Protein AF-X1UPR2-F1 (afdb_monomer)

Nearest PDB structures (foldseek):
  4nkx-assembly3_C  TM=2.994E-01  e=9.085E+00  Homo sapiens

Solvent-accessible surface area (backbone atoms only — not comparable to full-atom values): 8623 Å² total; per-residue (Å²): 142,87,88,84,78,73,88,83,75,84,87,83,90,83,56,72,57,63,49,46,52,56,51,33,58,76,69,71,47,55,70,46,75,57,95,79,41,65,89,40,59,75,53,58,69,60,51,48,54,57,52,57,54,59,76,70,54,62,56,70,64,54,54,54,49,50,47,47,71,77,42,70,60,50,67,79,74,37,94,75,60,78,78,84,85,85,83,84,78,92,82,82,87,87,83,88,84,87,67,98,42,69,71,64,49,40,71,80,52,73,81,70,96,85,74,75,66,94,61,86,72,86,80,132

Radius of gyration: 20.34 Å; Cα contacts (8 Å, |Δi|>4): 51; chains: 1; bounding box: 49×30×60 Å

Mean predicted aligned error: 9.75 Å

pLDDT: mean 79.08, std 18.88, range [27.53, 98.19]

Organism: NCBI:txid412755

Sequence (124 aa):
RLQSWAPFNIFICLNGRHWLERSLQKHNISYLKDGNCFPWIEDVEVAQALMDKQLETNWSDMLNGLVRNICPGLN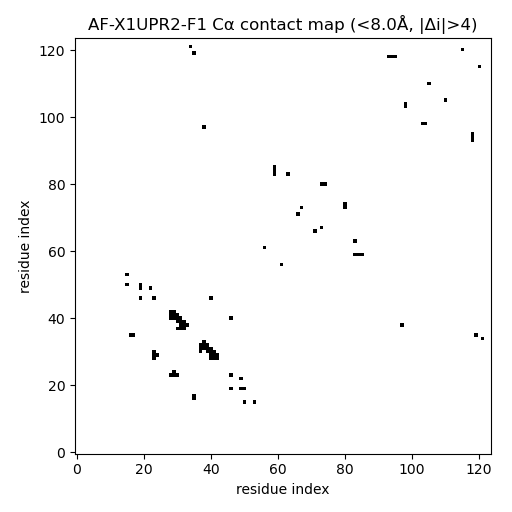SILPLRPDYYWSADETEWATDIMFNSSKELDKLYPSSPSHALEAVLYVW

Secondary structure (DSSP, 8-state):
-----SSSS------HHHHHHHHHHHHT--EEEETTEEEEES-HHHHHHHHHHHHT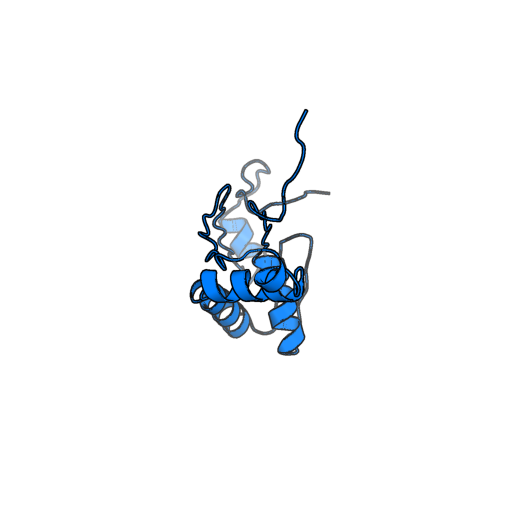--HHHHHHHHHHHH-TTHHHH-TT-PPPP----S---------SSHHHHHHHS-S-TT---SS-----

Foldseek 3Di:
DDDDDDPPDDDDDDDLLVVLVVVCVVVVWDFDDDDSDTLDTRDVPVSVVSSVVVVVDPVQVVVVVVCCVVCVCSCVVDVVPDRDDDDDDPDDDDDDDHDPDVVVVCVVPVDDPPDDDPPDDDDD

Structure (mmCIF, N/CA/C/O backbone):
da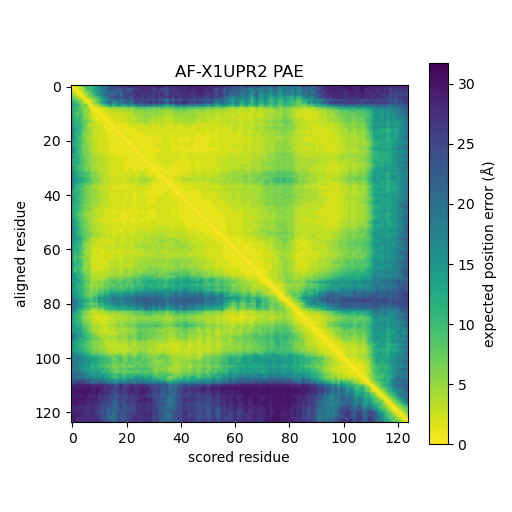ta_AF-X1UPR2-F1
#
_entry.id   AF-X1UPR2-F1
#
loop_
_atom_site.group_PDB
_atom_site.id
_atom_site.type_symbol
_atom_site.label_atom_id
_atom_site.label_alt_id
_atom_site.label_comp_id
_atom_site.label_asym_id
_atom_site.label_entity_id
_atom_site.label_seq_id
_atom_site.pdbx_PDB_ins_code
_atom_site.Cartn_x
_atom_site.Cartn_y
_atom_site.Cartn_z
_atom_site.occupancy
_atom_site.B_iso_or_equiv
_atom_site.auth_seq_id
_atom_site.auth_comp_id
_atom_site.auth_asym_id
_atom_site.auth_atom_id
_atom_site.pdbx_PDB_model_num
ATOM 1 N N . ARG A 1 1 ? 31.899 19.905 -18.877 1.00 44.66 1 ARG A N 1
ATOM 2 C CA . ARG A 1 1 ? 30.530 19.892 -18.305 1.00 44.66 1 ARG A CA 1
ATOM 3 C C . ARG A 1 1 ? 29.715 18.885 -19.101 1.00 44.66 1 ARG A C 1
ATOM 5 O O . ARG A 1 1 ? 29.607 19.076 -20.303 1.00 44.66 1 ARG A O 1
ATOM 12 N N . LEU A 1 2 ? 29.202 17.836 -18.455 1.00 30.83 2 LEU A N 1
ATOM 13 C CA . LEU A 1 2 ? 28.240 16.893 -19.028 1.00 30.83 2 LEU A CA 1
ATOM 14 C C . LEU A 1 2 ? 27.114 16.730 -17.998 1.00 30.83 2 LEU A C 1
ATOM 16 O O . LEU A 1 2 ? 27.368 16.320 -16.870 1.00 30.83 2 LEU A O 1
ATOM 20 N N . GLN A 1 3 ? 25.907 17.143 -18.366 1.00 46.25 3 GLN A N 1
ATOM 21 C CA . GLN A 1 3 ? 24.673 16.957 -17.607 1.00 46.25 3 GLN A CA 1
ATOM 22 C C . GLN A 1 3 ? 23.777 16.098 -18.495 1.00 46.25 3 GLN A C 1
ATOM 24 O O . GLN A 1 3 ? 23.414 16.540 -19.581 1.00 46.25 3 GLN A O 1
ATOM 29 N N . SER A 1 4 ? 23.434 14.888 -18.067 1.00 43.88 4 SER A N 1
ATOM 30 C CA . SER A 1 4 ? 22.370 14.113 -18.708 1.00 43.88 4 SER A CA 1
ATOM 31 C C . SER A 1 4 ? 21.940 12.994 -17.778 1.00 43.88 4 SER A C 1
ATOM 33 O O . SER A 1 4 ? 22.760 12.134 -17.476 1.00 43.88 4 SER A O 1
ATOM 35 N N . TRP A 1 5 ? 20.678 12.951 -17.366 1.00 57.03 5 TRP A N 1
ATOM 36 C CA . TRP A 1 5 ? 20.117 11.705 -16.860 1.00 57.03 5 TRP A CA 1
ATOM 37 C C . TRP A 1 5 ? 18.754 11.497 -17.537 1.00 57.03 5 TRP A C 1
ATOM 39 O O . TRP A 1 5 ? 17.770 12.144 -17.194 1.00 57.03 5 TRP A O 1
ATOM 49 N N . ALA A 1 6 ? 18.713 10.588 -18.525 1.00 59.69 6 ALA A N 1
ATOM 50 C CA . ALA A 1 6 ? 17.532 9.741 -18.755 1.00 59.69 6 ALA A CA 1
ATOM 51 C C . ALA A 1 6 ? 17.143 9.083 -17.405 1.00 59.69 6 ALA A C 1
ATOM 53 O O . ALA A 1 6 ? 17.965 9.131 -16.493 1.00 59.69 6 ALA A O 1
ATOM 54 N N . PRO A 1 7 ? 15.948 8.511 -17.179 1.00 60.12 7 PRO A N 1
ATOM 55 C CA . PRO A 1 7 ? 15.573 8.067 -15.835 1.00 60.12 7 PRO A CA 1
ATOM 56 C C . PRO A 1 7 ? 16.366 6.810 -15.446 1.00 60.12 7 PRO A C 1
ATOM 58 O O . PRO A 1 7 ? 15.872 5.696 -15.551 1.00 60.12 7 PRO A O 1
ATOM 61 N N . PHE A 1 8 ? 17.624 6.966 -15.041 1.00 70.44 8 PHE A N 1
ATOM 62 C CA . PHE A 1 8 ? 18.437 5.870 -14.535 1.00 70.44 8 PHE A CA 1
ATOM 63 C C . PHE A 1 8 ? 18.125 5.628 -13.049 1.00 70.44 8 PHE A C 1
ATOM 65 O O . PHE A 1 8 ? 18.187 4.488 -12.618 1.00 70.44 8 PHE A O 1
ATOM 72 N N . ASN A 1 9 ? 17.715 6.671 -12.306 1.00 77.25 9 ASN A N 1
ATOM 73 C CA . ASN A 1 9 ? 17.202 6.570 -10.935 1.00 77.25 9 ASN A CA 1
ATOM 74 C C . ASN A 1 9 ? 15.768 7.104 -10.864 1.00 77.25 9 ASN A C 1
ATOM 76 O O . ASN A 1 9 ? 15.493 8.210 -11.334 1.00 77.25 9 ASN A O 1
ATOM 80 N N . ILE A 1 10 ? 14.871 6.321 -10.266 1.00 81.19 10 ILE A N 1
ATOM 81 C CA . ILE A 1 10 ? 13.455 6.650 -10.087 1.00 81.19 10 ILE A CA 1
ATOM 82 C C . ILE A 1 10 ? 13.127 6.497 -8.606 1.00 81.19 10 ILE A C 1
ATOM 84 O O . ILE A 1 10 ? 13.371 5.444 -8.026 1.00 81.19 10 ILE A O 1
ATOM 88 N N . PHE A 1 11 ? 12.559 7.546 -8.016 1.00 85.50 11 PHE A N 1
ATOM 89 C CA . PHE A 1 11 ? 12.091 7.545 -6.633 1.00 85.50 11 PHE A CA 1
ATOM 90 C C . PHE A 1 11 ? 10.566 7.524 -6.619 1.00 85.50 11 PHE A C 1
ATOM 92 O O . PHE A 1 11 ? 9.926 8.306 -7.326 1.00 85.50 11 PHE A O 1
ATOM 99 N N . ILE A 1 12 ? 9.990 6.613 -5.836 1.00 84.69 12 ILE A N 1
ATOM 100 C CA . ILE A 1 12 ? 8.542 6.431 -5.719 1.00 84.69 12 ILE A CA 1
ATOM 101 C C . ILE A 1 12 ? 8.190 6.447 -4.236 1.00 84.69 12 ILE A C 1
ATOM 103 O O . ILE A 1 12 ? 8.703 5.643 -3.466 1.00 84.69 12 ILE A O 1
ATOM 107 N N . CYS A 1 13 ? 7.293 7.354 -3.853 1.00 87.88 13 CYS A N 1
ATOM 108 C CA . CYS A 1 13 ? 6.734 7.410 -2.508 1.00 87.88 13 CYS A CA 1
ATOM 109 C C . CYS A 1 13 ? 5.383 6.691 -2.492 1.00 87.88 13 CYS A C 1
ATOM 111 O O . CYS A 1 13 ? 4.518 6.964 -3.329 1.00 87.88 13 CYS A O 1
ATOM 113 N N . LEU A 1 14 ? 5.194 5.788 -1.532 1.00 86.19 14 LEU A N 1
ATOM 114 C CA . LEU A 1 14 ? 3.980 4.991 -1.383 1.00 86.19 14 LEU A CA 1
ATOM 115 C C . LEU A 1 14 ? 3.389 5.198 0.008 1.00 86.19 14 LEU A C 1
ATOM 117 O O . LEU A 1 14 ? 4.111 5.233 0.995 1.00 86.19 14 LEU A O 1
ATOM 121 N N . ASN A 1 15 ? 2.064 5.308 0.078 1.00 89.88 15 ASN A N 1
ATOM 122 C CA . ASN A 1 15 ? 1.327 5.375 1.335 1.00 89.88 15 ASN A CA 1
ATOM 123 C C . ASN A 1 15 ? 0.241 4.290 1.318 1.00 89.88 15 ASN A C 1
ATOM 125 O O . ASN A 1 15 ? -0.734 4.387 0.565 1.00 89.88 15 ASN A O 1
ATOM 129 N N . GLY A 1 16 ? 0.416 3.260 2.152 1.00 91.00 16 GLY A N 1
ATOM 130 C CA . GLY A 1 16 ? -0.502 2.119 2.233 1.00 91.00 16 GLY A CA 1
ATOM 131 C C . GLY A 1 16 ? -1.915 2.495 2.695 1.00 91.00 16 GLY A C 1
ATOM 132 O O . GLY A 1 16 ? -2.888 1.863 2.287 1.00 91.00 16 GLY A O 1
ATOM 133 N N . ARG A 1 17 ? -2.072 3.581 3.467 1.00 92.00 17 ARG A N 1
ATOM 134 C CA . ARG A 1 17 ? -3.384 4.085 3.917 1.00 92.00 17 ARG A CA 1
ATOM 135 C C . ARG A 1 17 ? -4.145 4.789 2.817 1.00 92.00 17 ARG A C 1
ATOM 137 O O . ARG A 1 17 ? -5.347 4.586 2.672 1.00 92.00 17 ARG A O 1
ATOM 144 N N . HIS A 1 18 ? -3.449 5.569 1.999 1.00 93.56 18 HIS A N 1
ATOM 145 C CA . HIS A 1 18 ? -4.053 6.123 0.796 1.00 93.56 18 HIS A CA 1
ATOM 146 C C . HIS A 1 18 ? -4.396 5.014 -0.210 1.00 93.56 18 HIS A C 1
ATOM 148 O O . HIS A 1 18 ? -5.437 5.085 -0.859 1.00 93.56 18 HIS A O 1
ATOM 154 N N . TRP A 1 19 ? -3.587 3.952 -0.306 1.00 93.88 19 TRP A N 1
ATOM 155 C CA . TRP A 1 19 ? -3.965 2.779 -1.099 1.00 93.88 19 TRP A CA 1
ATOM 156 C C . TRP A 1 19 ? -5.233 2.118 -0.541 1.00 93.88 19 TRP A C 1
ATOM 158 O O . TRP A 1 19 ? -6.191 1.929 -1.293 1.00 93.88 19 TRP A O 1
ATOM 168 N N . LEU A 1 20 ? -5.299 1.844 0.766 1.00 95.62 20 LEU A N 1
ATOM 169 C CA . LEU A 1 20 ? -6.496 1.286 1.402 1.00 95.62 20 LEU A CA 1
ATOM 170 C C . LEU A 1 20 ? -7.739 2.125 1.082 1.00 95.62 20 LEU A C 1
ATOM 172 O O . LEU A 1 20 ? -8.735 1.575 0.625 1.00 95.62 20 LEU A O 1
ATOM 176 N N . GLU A 1 21 ? -7.654 3.448 1.220 1.00 96.56 21 GLU A N 1
ATOM 177 C CA . GLU A 1 21 ? -8.746 4.367 0.892 1.00 96.56 21 GLU A CA 1
ATOM 178 C C . GLU A 1 21 ? -9.269 4.171 -0.541 1.00 96.56 21 GLU A C 1
ATOM 180 O O . GLU A 1 21 ? -10.472 4.015 -0.763 1.00 96.56 21 GLU A O 1
ATOM 185 N N . ARG A 1 22 ? -8.367 4.123 -1.530 1.00 96.69 22 ARG A N 1
ATOM 186 C CA . ARG A 1 22 ? -8.736 3.887 -2.936 1.00 96.69 22 ARG A CA 1
ATOM 187 C C . ARG A 1 22 ? -9.364 2.514 -3.143 1.00 96.69 22 ARG A C 1
ATOM 189 O O . ARG A 1 22 ? -10.283 2.373 -3.951 1.00 96.69 22 ARG A O 1
ATOM 196 N N . SER A 1 23 ? -8.884 1.507 -2.422 1.00 96.44 23 SER A N 1
ATOM 197 C CA . SER A 1 23 ? -9.450 0.162 -2.463 1.00 96.44 23 SER A CA 1
ATOM 198 C C . SER A 1 23 ? -10.859 0.123 -1.868 1.00 96.44 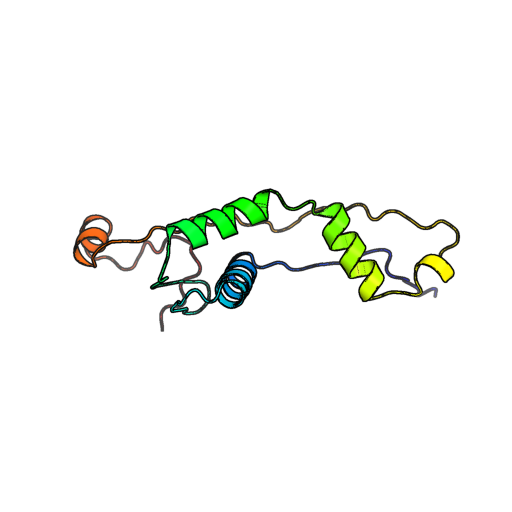23 SER A C 1
ATOM 200 O O . SER A 1 23 ? -11.737 -0.461 -2.499 1.00 96.44 23 SER A O 1
ATOM 202 N N . LEU A 1 24 ? -11.113 0.788 -0.736 1.00 97.69 24 LEU A N 1
ATOM 203 C CA . LEU A 1 24 ? -12.449 0.897 -0.132 1.00 97.69 24 LEU A CA 1
ATOM 204 C C . LEU A 1 24 ? -13.431 1.596 -1.082 1.00 97.69 24 LEU A C 1
ATOM 206 O O . LEU A 1 24 ? -14.505 1.062 -1.353 1.00 97.69 24 LEU A O 1
ATOM 210 N N . GLN A 1 25 ? -13.019 2.718 -1.690 1.00 97.75 25 GLN A N 1
ATOM 211 C CA . GLN A 1 25 ? -13.810 3.428 -2.707 1.00 97.75 25 GLN A CA 1
ATOM 212 C C . GLN A 1 25 ? -14.181 2.516 -3.883 1.00 97.75 25 GLN A C 1
ATOM 214 O O . GLN A 1 25 ? -15.328 2.495 -4.319 1.00 97.75 25 GLN A O 1
ATOM 219 N N . LYS A 1 26 ? -13.227 1.721 -4.384 1.00 97.62 26 LYS A N 1
ATOM 220 C CA . LYS A 1 26 ? -13.461 0.790 -5.497 1.00 97.62 26 LYS A CA 1
ATOM 221 C C . LYS A 1 26 ? -14.459 -0.323 -5.151 1.00 97.62 26 LYS A C 1
ATOM 223 O O . LYS A 1 26 ? -15.159 -0.795 -6.043 1.00 97.62 26 LYS A O 1
ATOM 228 N N . HIS A 1 27 ? -14.509 -0.743 -3.888 1.00 96.94 27 HIS A N 1
ATOM 229 C CA . HIS A 1 27 ? -15.439 -1.767 -3.403 1.00 96.94 27 HIS A CA 1
ATOM 230 C C . HIS A 1 27 ? -16.750 -1.173 -2.859 1.00 96.94 27 HIS A C 1
ATOM 232 O O . HIS A 1 27 ? -17.612 -1.932 -2.433 1.00 96.94 27 HIS A O 1
ATOM 238 N N . ASN A 1 28 ? -16.930 0.153 -2.933 1.00 97.62 28 ASN A N 1
ATOM 239 C CA . ASN A 1 28 ? -18.074 0.887 -2.380 1.00 97.62 28 ASN A CA 1
ATOM 240 C C . ASN A 1 28 ? -18.288 0.647 -0.876 1.00 97.62 28 ASN A C 1
ATOM 242 O O . ASN A 1 28 ? -19.425 0.565 -0.424 1.00 97.62 28 ASN A O 1
ATOM 246 N N . ILE A 1 29 ? -17.198 0.531 -0.116 1.00 98.00 29 ILE A N 1
ATOM 247 C CA . ILE A 1 29 ? -17.241 0.368 1.341 1.00 98.00 29 ILE A CA 1
ATOM 248 C C . ILE A 1 29 ? -17.173 1.751 1.972 1.00 98.00 29 ILE A C 1
ATOM 250 O O . ILE A 1 29 ? -16.260 2.528 1.675 1.00 98.00 29 ILE A O 1
ATOM 254 N N . SER A 1 30 ? -18.132 2.064 2.836 1.00 98.19 30 SER A N 1
ATOM 255 C CA . SER A 1 30 ? -18.201 3.357 3.511 1.00 98.19 30 SER A CA 1
ATOM 256 C C . SER A 1 30 ? -17.136 3.459 4.604 1.00 98.19 30 SER A C 1
ATOM 258 O O . SER A 1 30 ? -16.822 2.485 5.288 1.00 98.19 30 SER A O 1
ATOM 260 N N . TYR A 1 31 ? -16.570 4.650 4.791 1.00 97.12 31 TYR A N 1
ATOM 261 C CA . TYR A 1 31 ? -15.555 4.894 5.814 1.00 97.12 31 TYR A CA 1
ATOM 262 C C . TYR A 1 31 ? -15.540 6.362 6.254 1.00 97.12 31 TYR A C 1
ATOM 264 O O . TYR A 1 31 ? -15.995 7.252 5.534 1.00 97.12 31 TYR A O 1
ATOM 272 N N . LEU A 1 32 ? -14.975 6.607 7.436 1.00 94.50 32 LEU A N 1
ATOM 273 C CA . LEU A 1 32 ? -14.533 7.920 7.897 1.00 94.50 32 LEU A CA 1
ATOM 274 C C . LEU A 1 32 ? -13.010 7.926 7.968 1.00 94.50 32 LEU A C 1
ATOM 276 O O . LEU A 1 32 ? -12.391 6.925 8.328 1.00 94.50 32 LEU A O 1
ATOM 280 N N . LYS A 1 33 ? -12.408 9.065 7.635 1.00 92.31 33 LYS A N 1
ATOM 281 C CA . LYS A 1 33 ? -10.958 9.227 7.607 1.00 92.31 33 LYS A CA 1
ATOM 282 C C . LYS A 1 33 ? -10.569 10.592 8.152 1.00 92.31 33 LYS A C 1
ATOM 284 O O . LYS A 1 33 ? -11.191 11.591 7.799 1.00 92.31 33 LYS A O 1
ATOM 289 N N . ASP A 1 34 ? -9.518 10.608 8.961 1.00 90.38 34 ASP A N 1
ATOM 290 C CA . ASP A 1 34 ? -8.861 11.818 9.445 1.00 90.38 34 ASP A CA 1
ATOM 291 C C . ASP A 1 34 ? -7.339 11.636 9.357 1.00 90.38 34 ASP A C 1
ATOM 293 O O . ASP A 1 34 ? -6.768 10.738 9.977 1.00 90.38 34 ASP A O 1
ATOM 297 N N . GLY A 1 35 ? -6.671 12.426 8.515 1.00 89.94 35 GLY A N 1
ATOM 298 C CA . GLY A 1 35 ? -5.248 12.232 8.218 1.00 89.94 35 GLY A CA 1
ATOM 299 C C . GLY A 1 35 ? -4.945 10.821 7.688 1.00 89.94 35 GLY A C 1
ATOM 300 O O . GLY A 1 35 ? -5.446 10.439 6.635 1.00 89.94 35 GLY A O 1
ATOM 301 N N . ASN A 1 36 ? -4.115 10.048 8.397 1.00 86.88 36 ASN A N 1
ATOM 302 C CA . ASN A 1 36 ? -3.834 8.632 8.093 1.00 86.88 36 ASN A CA 1
ATOM 303 C C . ASN A 1 36 ? -4.710 7.649 8.897 1.00 86.88 36 ASN A C 1
ATOM 305 O O . ASN A 1 36 ? -4.606 6.439 8.696 1.00 86.88 36 ASN A O 1
ATOM 309 N N . CYS A 1 37 ? -5.556 8.150 9.797 1.00 88.56 37 CYS A N 1
ATOM 310 C CA . CYS A 1 37 ? -6.397 7.346 10.671 1.00 88.56 37 CYS A CA 1
ATOM 311 C C . CYS A 1 37 ? -7.755 7.060 10.018 1.00 88.56 37 CYS A C 1
ATOM 313 O O . CYS A 1 37 ? -8.339 7.924 9.357 1.00 88.56 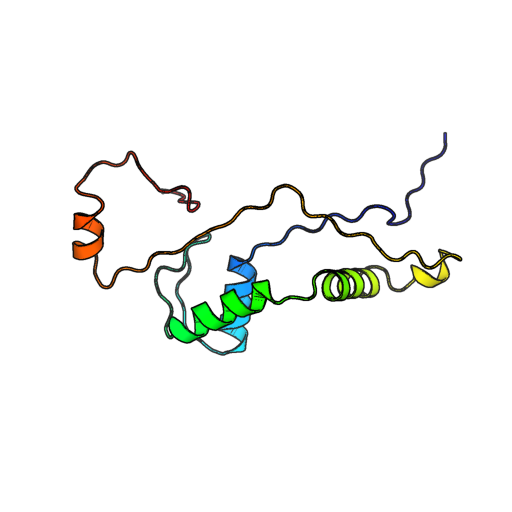37 CYS A O 1
ATOM 315 N N . PHE A 1 38 ? -8.279 5.856 10.252 1.00 91.94 38 PHE A N 1
ATOM 316 C CA . PHE A 1 38 ? -9.640 5.460 9.895 1.00 91.94 38 PHE A CA 1
ATOM 317 C C . PHE A 1 38 ? -10.447 5.223 11.176 1.00 91.94 38 PHE A C 1
ATOM 319 O O . PHE A 1 38 ? -10.464 4.102 11.686 1.00 91.94 38 PHE A O 1
ATOM 326 N N . PRO A 1 39 ? -11.122 6.254 11.721 1.00 90.94 39 PRO A N 1
ATOM 327 C CA . PRO A 1 39 ? -11.906 6.101 12.946 1.00 90.94 39 PRO A CA 1
ATOM 328 C C . PRO A 1 39 ? -13.083 5.132 12.796 1.00 90.94 39 PRO A C 1
ATOM 330 O O . PRO A 1 39 ? -13.566 4.590 13.787 1.00 90.94 39 PRO A O 1
ATOM 333 N N . TRP A 1 40 ? -13.571 4.938 11.568 1.00 93.19 40 TRP A N 1
ATOM 334 C CA . TRP A 1 40 ? -14.682 4.044 11.275 1.00 93.19 40 TRP A CA 1
ATOM 335 C C . TRP A 1 40 ? -14.594 3.507 9.846 1.00 93.19 40 TRP A C 1
ATOM 337 O O . TRP A 1 40 ? -14.339 4.266 8.909 1.00 93.19 40 TRP A O 1
ATOM 347 N N . ILE A 1 41 ? -14.843 2.210 9.683 1.00 95.44 41 ILE A N 1
ATOM 348 C CA . ILE A 1 41 ? -14.980 1.530 8.394 1.00 95.44 41 ILE A CA 1
ATOM 349 C C . ILE A 1 41 ? -16.201 0.613 8.499 1.00 95.44 41 ILE A C 1
ATOM 351 O O . ILE A 1 41 ? -16.395 -0.031 9.527 1.00 95.44 41 ILE A O 1
ATOM 355 N N . GLU A 1 42 ? -17.026 0.583 7.455 1.00 96.75 42 GLU A N 1
ATOM 356 C CA . GLU A 1 42 ? -18.268 -0.198 7.404 1.00 96.75 42 GLU A CA 1
ATOM 357 C C . GLU A 1 42 ? -18.034 -1.708 7.529 1.00 96.75 42 GLU A C 1
ATOM 359 O O . GLU A 1 42 ? -18.762 -2.379 8.256 1.00 96.75 42 GLU A O 1
ATOM 364 N N . ASP A 1 43 ? -17.009 -2.218 6.846 1.00 96.44 43 ASP A N 1
ATOM 365 C CA . ASP A 1 43 ? -16.619 -3.629 6.838 1.00 96.44 43 ASP A CA 1
ATOM 366 C C . ASP A 1 43 ? -15.110 -3.735 7.112 1.00 96.44 43 ASP A C 1
ATOM 368 O O . ASP A 1 43 ? -14.268 -3.457 6.247 1.00 96.44 43 ASP A O 1
ATOM 372 N N . VAL A 1 44 ? -14.769 -4.056 8.362 1.00 94.56 44 VAL A N 1
ATOM 373 C CA . VAL A 1 44 ? -13.381 -4.098 8.843 1.00 94.56 44 VAL A CA 1
ATOM 374 C C . VAL A 1 44 ? -12.672 -5.344 8.321 1.00 94.56 44 VAL A C 1
ATOM 376 O O . VAL A 1 44 ? -11.492 -5.282 7.978 1.00 94.56 44 VAL A O 1
ATOM 379 N N . GLU A 1 45 ? -13.381 -6.462 8.202 1.00 95.50 45 GLU A N 1
ATOM 380 C CA . GLU A 1 45 ? -12.859 -7.716 7.677 1.00 95.50 45 GLU A CA 1
ATOM 381 C C . GLU A 1 45 ? -12.415 -7.561 6.219 1.00 95.50 45 GLU A C 1
ATOM 383 O O . GLU A 1 45 ? -11.312 -7.978 5.851 1.00 95.50 45 GLU A O 1
ATOM 388 N N . VAL A 1 46 ? -13.226 -6.901 5.388 1.00 96.50 46 VAL A N 1
ATOM 389 C CA . VAL A 1 46 ? -12.844 -6.602 4.005 1.00 96.50 46 VAL A CA 1
ATOM 390 C C . VAL A 1 46 ? -11.711 -5.580 3.959 1.00 96.50 46 VAL A C 1
ATOM 392 O O . VAL A 1 46 ? -10.792 -5.737 3.154 1.00 96.50 46 VAL A O 1
ATOM 395 N N . ALA A 1 47 ? -11.710 -4.564 4.826 1.00 95.81 47 ALA A N 1
ATOM 396 C CA . ALA A 1 47 ? -10.602 -3.611 4.902 1.00 95.81 47 ALA A CA 1
ATOM 397 C C . ALA A 1 47 ? -9.266 -4.292 5.247 1.00 95.81 47 ALA A C 1
ATOM 399 O O . ALA A 1 47 ? -8.254 -4.008 4.599 1.00 95.81 47 ALA A O 1
ATOM 400 N N . GLN A 1 48 ? -9.270 -5.229 6.199 1.00 95.00 48 GLN A N 1
ATOM 401 C CA . GLN A 1 48 ? -8.099 -6.030 6.554 1.00 95.00 48 GLN A CA 1
ATOM 402 C C . GLN A 1 48 ? -7.637 -6.879 5.367 1.00 95.00 48 GLN A C 1
ATOM 404 O O . GLN A 1 48 ? -6.474 -6.801 4.980 1.00 95.00 48 GLN A O 1
ATOM 409 N N . ALA A 1 49 ? -8.553 -7.598 4.711 1.00 96.25 49 ALA A N 1
ATOM 410 C CA . ALA A 1 49 ? -8.221 -8.404 3.537 1.00 96.25 49 ALA A CA 1
ATOM 411 C C . ALA A 1 49 ? -7.627 -7.560 2.389 1.00 96.25 49 ALA A C 1
ATOM 413 O O . ALA A 1 49 ? -6.735 -8.008 1.665 1.00 96.25 49 ALA A O 1
ATOM 414 N N . LEU A 1 50 ? -8.096 -6.318 2.216 1.00 95.44 50 LEU A N 1
ATOM 415 C CA . LEU A 1 50 ? -7.536 -5.378 1.245 1.00 95.44 50 LEU A CA 1
ATOM 416 C C . LEU A 1 50 ? -6.122 -4.922 1.617 1.00 95.44 50 LEU A C 1
ATOM 418 O O . LEU A 1 50 ? -5.317 -4.727 0.707 1.00 95.44 50 LEU A O 1
ATOM 422 N N . MET A 1 51 ? -5.817 -4.740 2.904 1.00 93.12 51 MET A N 1
ATOM 423 C CA . MET A 1 51 ? -4.459 -4.432 3.367 1.00 93.12 51 MET A CA 1
ATOM 424 C C . MET A 1 51 ? -3.523 -5.627 3.209 1.00 93.12 51 MET A C 1
ATOM 426 O O . MET A 1 51 ? -2.434 -5.463 2.663 1.00 93.12 51 MET A O 1
ATOM 430 N N . ASP A 1 52 ? -3.962 -6.825 3.591 1.00 94.38 52 ASP A N 1
ATOM 431 C CA . ASP A 1 52 ? -3.167 -8.051 3.461 1.00 94.38 52 ASP A CA 1
ATOM 432 C C . ASP A 1 52 ? -2.767 -8.285 2.001 1.00 94.38 52 ASP A C 1
ATOM 434 O O . ASP A 1 52 ? -1.611 -8.566 1.686 1.00 94.38 52 ASP A O 1
ATOM 438 N N . LYS A 1 53 ? -3.696 -8.031 1.075 1.00 93.44 53 LYS A N 1
ATOM 439 C CA . LYS A 1 53 ? -3.432 -8.119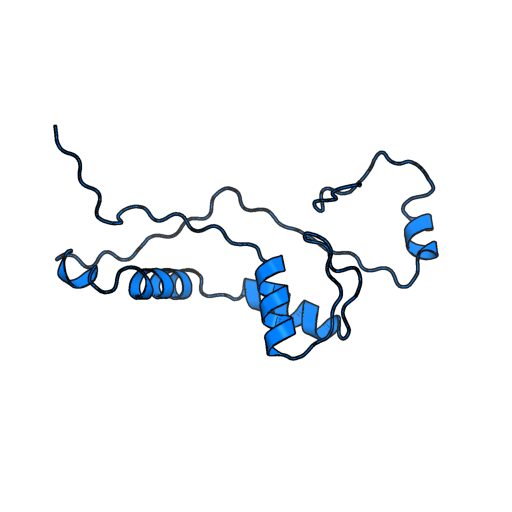 -0.362 1.00 93.44 53 LYS A CA 1
ATOM 440 C C . LYS A 1 53 ? -2.374 -7.127 -0.859 1.00 93.44 53 LYS A C 1
ATOM 442 O O . LYS A 1 53 ? -1.730 -7.400 -1.870 1.00 93.44 53 LYS A O 1
ATOM 447 N N . GLN A 1 54 ? -2.164 -5.987 -0.188 1.00 91.25 54 GLN A N 1
ATOM 448 C CA . GLN A 1 54 ? -1.076 -5.065 -0.554 1.00 91.25 54 GLN A CA 1
ATOM 449 C C . GLN A 1 54 ? 0.296 -5.716 -0.338 1.00 91.25 54 GLN A C 1
ATOM 451 O O . GLN A 1 54 ? 1.205 -5.476 -1.134 1.00 91.25 54 GLN A O 1
ATOM 456 N N . LEU A 1 55 ? 0.442 -6.574 0.678 1.00 90.38 55 LEU A N 1
ATOM 457 C CA . LEU A 1 55 ? 1.695 -7.276 0.984 1.00 90.38 55 LEU A CA 1
ATOM 458 C C . LEU A 1 55 ? 2.059 -8.321 -0.079 1.00 90.38 55 LEU A C 1
ATOM 460 O O . LEU A 1 55 ? 3.234 -8.613 -0.284 1.00 90.38 55 LEU A O 1
ATOM 464 N N . GLU A 1 56 ? 1.064 -8.837 -0.798 1.00 94.25 56 GLU A N 1
ATOM 465 C CA . GLU A 1 56 ? 1.232 -9.796 -1.895 1.00 94.25 56 GLU A CA 1
ATOM 466 C C . GLU A 1 56 ? 1.572 -9.125 -3.239 1.00 94.25 56 GLU A C 1
ATOM 468 O O . GLU A 1 56 ? 1.668 -9.790 -4.274 1.00 94.25 56 GLU A O 1
ATOM 473 N N . THR A 1 57 ? 1.739 -7.798 -3.258 1.00 92.75 57 THR A N 1
ATOM 474 C CA . THR A 1 57 ? 2.030 -7.055 -4.487 1.00 92.75 57 THR A CA 1
ATOM 475 C C . THR A 1 57 ? 3.353 -7.509 -5.095 1.00 92.75 57 THR A C 1
ATOM 477 O O . THR A 1 57 ? 4.410 -7.448 -4.468 1.00 92.75 57 THR A O 1
ATOM 480 N N . ASN A 1 58 ? 3.323 -7.872 -6.378 1.00 93.62 58 ASN A N 1
ATOM 481 C CA . ASN A 1 58 ? 4.540 -7.997 -7.170 1.00 93.62 58 ASN A CA 1
ATOM 482 C C . ASN A 1 58 ? 5.078 -6.592 -7.493 1.00 93.62 58 ASN A C 1
ATOM 484 O O . ASN A 1 58 ? 4.726 -5.974 -8.504 1.00 93.62 58 ASN A O 1
ATOM 488 N N . TRP A 1 59 ? 5.899 -6.074 -6.578 1.00 90.06 59 TRP A N 1
ATOM 489 C CA . TRP A 1 59 ? 6.422 -4.711 -6.613 1.00 90.06 59 TRP A CA 1
ATOM 490 C C . TRP A 1 59 ? 7.184 -4.409 -7.900 1.00 90.06 59 TRP A C 1
ATOM 492 O O . TRP A 1 59 ? 6.926 -3.387 -8.530 1.00 90.06 59 TRP A O 1
ATOM 502 N N . SER A 1 60 ? 8.067 -5.306 -8.340 1.00 90.06 60 SER A N 1
ATOM 503 C CA . SER A 1 60 ? 8.862 -5.092 -9.551 1.00 90.06 60 SER A CA 1
ATOM 504 C C . SER A 1 60 ? 7.977 -4.904 -10.783 1.00 90.06 60 SER A C 1
ATOM 506 O O . SER A 1 60 ? 8.169 -3.946 -11.530 1.00 90.06 60 SER A O 1
ATOM 508 N N . ASP A 1 61 ? 6.965 -5.753 -10.971 1.00 91.06 61 ASP A N 1
ATOM 509 C CA . ASP A 1 61 ? 6.063 -5.647 -12.121 1.00 91.06 61 ASP A CA 1
ATOM 510 C C . ASP A 1 61 ? 5.193 -4.391 -12.070 1.00 91.06 61 ASP A C 1
ATOM 512 O O . ASP A 1 61 ? 5.030 -3.710 -13.091 1.00 91.06 61 ASP A O 1
ATOM 516 N N . MET A 1 62 ? 4.668 -4.053 -10.888 1.00 91.31 62 MET A N 1
ATOM 517 C CA . MET A 1 62 ? 3.860 -2.851 -10.694 1.00 91.31 62 MET A CA 1
ATOM 518 C C . MET A 1 62 ? 4.669 -1.584 -11.000 1.00 91.31 62 MET A C 1
ATOM 520 O O . MET A 1 62 ? 4.227 -0.742 -11.786 1.00 91.31 62 MET A O 1
ATOM 524 N N . LEU A 1 63 ? 5.863 -1.455 -10.416 1.00 89.06 63 LEU A N 1
ATOM 525 C CA . LEU A 1 63 ? 6.716 -0.278 -10.580 1.00 89.06 63 LEU A CA 1
ATOM 526 C C . LEU A 1 63 ? 7.234 -0.183 -12.022 1.00 89.06 63 LEU A C 1
ATOM 528 O O . LEU A 1 63 ? 7.139 0.879 -12.631 1.00 89.06 63 LEU A O 1
ATOM 532 N N . ASN A 1 64 ? 7.640 -1.298 -12.640 1.00 87.69 64 ASN A N 1
ATOM 533 C CA . ASN A 1 64 ? 7.992 -1.330 -14.064 1.00 87.69 64 ASN A CA 1
ATOM 534 C C . ASN A 1 64 ? 6.814 -0.907 -14.961 1.00 87.69 64 ASN A C 1
ATOM 536 O O . ASN A 1 64 ? 7.006 -0.227 -15.972 1.00 87.69 64 ASN A O 1
ATOM 540 N N . GLY A 1 65 ? 5.584 -1.282 -14.596 1.00 87.94 65 GLY A N 1
ATOM 541 C CA . GLY A 1 65 ? 4.363 -0.812 -15.249 1.00 87.94 65 GLY A CA 1
ATOM 542 C C . GLY A 1 65 ? 4.194 0.705 -15.166 1.00 87.94 65 GLY A C 1
ATOM 543 O O . GLY A 1 65 ? 3.936 1.346 -16.186 1.00 87.94 65 GLY A O 1
ATOM 544 N N . LEU A 1 66 ? 4.405 1.289 -13.983 1.00 87.19 66 LEU A N 1
ATOM 545 C CA . LEU A 1 66 ? 4.370 2.741 -13.787 1.00 87.19 66 LEU A CA 1
ATOM 546 C C . LEU A 1 66 ? 5.420 3.456 -14.641 1.00 87.19 66 LEU A C 1
ATOM 548 O O . LEU A 1 66 ? 5.089 4.434 -15.311 1.00 87.19 66 LEU A O 1
ATOM 552 N N . VAL A 1 67 ? 6.652 2.942 -14.693 1.00 85.06 67 VAL A N 1
ATOM 553 C CA . VAL A 1 67 ? 7.711 3.536 -15.521 1.00 85.06 67 VA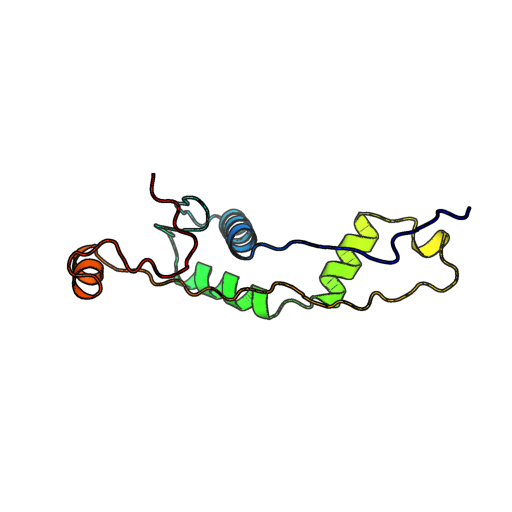L A CA 1
ATOM 554 C C . VAL A 1 67 ? 7.332 3.533 -16.999 1.00 85.06 67 VAL A C 1
ATOM 556 O O . VAL A 1 67 ? 7.500 4.549 -17.671 1.00 85.06 67 VAL A O 1
ATOM 559 N N . ARG A 1 68 ? 6.761 2.435 -17.512 1.00 84.12 68 ARG A N 1
ATOM 560 C CA . ARG A 1 68 ? 6.293 2.370 -18.908 1.00 84.12 68 ARG A CA 1
ATOM 561 C C . ARG A 1 68 ? 5.203 3.398 -19.209 1.00 84.12 68 ARG A C 1
ATOM 563 O O . ARG A 1 68 ? 5.199 3.960 -20.300 1.00 84.12 68 ARG A O 1
ATOM 570 N N . ASN A 1 69 ? 4.313 3.662 -18.254 1.00 84.19 69 ASN A N 1
ATOM 571 C CA . ASN A 1 69 ? 3.246 4.650 -18.421 1.00 84.19 69 ASN A CA 1
ATOM 572 C C . ASN A 1 69 ? 3.773 6.092 -18.389 1.00 84.19 69 ASN A C 1
ATOM 574 O O . ASN A 1 69 ? 3.322 6.925 -19.170 1.00 84.19 69 ASN A O 1
ATOM 578 N N . ILE A 1 70 ? 4.731 6.390 -17.506 1.00 83.38 70 ILE A N 1
ATOM 579 C CA . ILE A 1 70 ? 5.302 7.738 -17.347 1.00 83.38 70 ILE A CA 1
ATOM 580 C C . ILE A 1 70 ? 6.324 8.043 -18.454 1.00 83.38 70 ILE A C 1
ATOM 582 O O . ILE A 1 70 ? 6.426 9.174 -18.924 1.00 83.38 70 ILE A O 1
ATOM 586 N N . CYS A 1 71 ? 7.086 7.039 -18.891 1.00 80.62 71 CYS A N 1
ATOM 587 C CA . CYS A 1 71 ? 8.152 7.159 -19.884 1.00 80.62 71 CYS A CA 1
ATOM 588 C C . CYS A 1 71 ? 7.971 6.146 -21.033 1.00 80.62 71 CYS A C 1
ATOM 590 O O . CYS A 1 71 ? 8.810 5.261 -21.220 1.00 80.62 71 CYS A O 1
ATOM 592 N N . PRO A 1 72 ? 6.925 6.284 -21.869 1.00 78.94 72 PRO A N 1
ATOM 593 C CA . PRO A 1 72 ? 6.614 5.313 -22.923 1.00 78.94 72 PRO A CA 1
ATOM 594 C C . PRO A 1 72 ? 7.724 5.176 -23.980 1.00 78.94 72 PRO A C 1
ATOM 596 O O . PRO A 1 72 ? 7.902 4.112 -24.570 1.00 78.94 72 PRO A O 1
ATOM 599 N N . GLY A 1 73 ? 8.514 6.235 -24.197 1.00 78.12 73 GLY A N 1
ATOM 600 C CA . GLY A 1 73 ? 9.631 6.256 -25.147 1.00 78.12 73 GLY A CA 1
ATOM 601 C C . GLY A 1 73 ? 10.946 5.675 -24.617 1.00 78.12 73 GLY A C 1
ATOM 602 O O . GLY A 1 73 ? 11.905 5.568 -25.381 1.00 78.12 73 GLY A O 1
ATOM 603 N N . LEU A 1 74 ? 11.022 5.280 -23.341 1.00 77.50 74 LEU A N 1
ATOM 604 C CA . LEU A 1 74 ? 12.277 4.881 -22.693 1.00 77.50 74 LEU A CA 1
ATOM 605 C C . LEU A 1 74 ? 13.001 3.750 -23.443 1.00 77.50 74 LEU A C 1
ATOM 607 O O . LEU A 1 74 ? 14.201 3.833 -23.699 1.00 77.50 74 LEU A O 1
ATOM 611 N N . ASN A 1 75 ? 12.245 2.745 -23.891 1.00 73.25 75 ASN A N 1
ATOM 612 C CA . ASN A 1 75 ? 12.768 1.590 -24.628 1.00 73.25 75 ASN A CA 1
ATOM 613 C C . ASN A 1 75 ? 13.269 1.919 -26.040 1.00 73.25 75 ASN A C 1
ATOM 615 O O . ASN A 1 75 ? 13.988 1.118 -26.631 1.00 73.25 75 ASN A O 1
ATOM 619 N N . SER A 1 76 ? 12.863 3.061 -26.600 1.00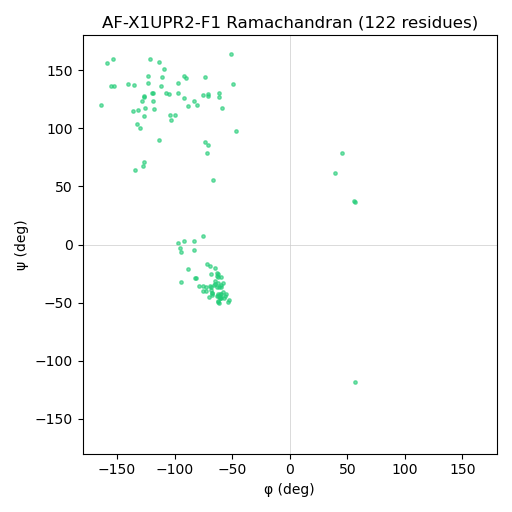 74.69 76 SER A N 1
ATOM 620 C CA . SER A 1 76 ? 13.336 3.531 -27.909 1.00 74.69 76 SER A CA 1
ATOM 621 C C . SER A 1 76 ? 14.613 4.368 -27.804 1.00 74.69 76 SER A C 1
ATOM 623 O O . SER A 1 76 ? 15.354 4.486 -28.775 1.00 74.69 76 SER A O 1
ATOM 625 N N . ILE A 1 77 ? 14.877 4.922 -26.615 1.00 72.69 77 ILE A N 1
ATOM 626 C CA . ILE A 1 77 ? 16.010 5.809 -26.335 1.00 72.69 77 ILE A CA 1
ATOM 627 C C . ILE A 1 77 ? 17.200 5.013 -25.775 1.00 72.69 77 ILE A C 1
ATOM 629 O O . ILE A 1 77 ? 18.349 5.358 -26.042 1.00 72.69 77 ILE A O 1
ATOM 633 N N . LEU A 1 78 ? 16.944 3.937 -25.020 1.00 70.44 78 LEU A N 1
ATOM 634 C CA . LEU A 1 78 ? 17.982 3.095 -24.424 1.00 70.44 78 LEU A CA 1
ATOM 635 C C . LEU A 1 78 ? 18.137 1.770 -25.194 1.00 70.44 78 LEU A C 1
ATOM 637 O O . LEU A 1 78 ? 17.261 0.908 -25.100 1.00 70.44 78 LEU A O 1
ATOM 641 N N . PRO A 1 79 ? 19.267 1.544 -25.894 1.00 61.28 79 PRO A N 1
ATOM 642 C CA . PRO A 1 79 ? 19.482 0.334 -26.694 1.00 61.28 79 PRO A CA 1
ATOM 643 C C . PRO A 1 79 ? 19.545 -0.954 -25.858 1.00 61.28 79 PRO A C 1
ATOM 645 O O . PRO A 1 79 ? 19.333 -2.038 -26.391 1.00 61.28 79 PRO A O 1
ATOM 648 N N . LEU A 1 80 ? 19.817 -0.839 -24.553 1.00 64.62 80 LEU A N 1
ATOM 649 C CA . LEU A 1 80 ? 20.015 -1.970 -23.644 1.00 64.62 80 LEU A CA 1
ATOM 650 C C . LEU A 1 80 ? 18.756 -2.400 -22.877 1.00 64.62 80 LEU A C 1
ATOM 652 O O . LEU A 1 80 ? 18.828 -3.413 -22.196 1.00 64.62 80 LEU A O 1
ATOM 656 N N . ARG A 1 81 ? 17.630 -1.667 -22.982 1.00 65.62 81 ARG A N 1
ATOM 657 C CA . ARG A 1 81 ? 16.369 -1.939 -22.248 1.00 65.62 81 ARG A CA 1
ATOM 658 C C . ARG A 1 81 ? 16.612 -2.395 -20.795 1.00 65.62 81 ARG A C 1
ATOM 660 O O . ARG A 1 81 ? 16.297 -3.534 -20.463 1.00 65.62 81 ARG A O 1
ATOM 667 N N . PRO A 1 82 ? 17.236 -1.553 -19.956 1.00 65.69 82 PRO A N 1
ATOM 668 C CA . PRO A 1 82 ? 17.613 -1.973 -18.616 1.00 65.69 82 PRO A CA 1
ATOM 669 C C . PRO A 1 82 ? 16.370 -2.351 -17.805 1.00 65.69 82 PRO A C 1
ATOM 671 O O . PRO A 1 82 ? 15.411 -1.578 -17.743 1.00 65.69 82 PRO A O 1
ATOM 674 N N . ASP A 1 83 ? 16.408 -3.521 -17.173 1.00 72.25 83 ASP A N 1
ATOM 675 C CA . ASP A 1 83 ? 15.464 -3.858 -16.115 1.00 72.25 83 ASP A CA 1
ATOM 676 C C . ASP A 1 83 ? 15.799 -3.011 -14.884 1.00 72.25 83 ASP A C 1
ATOM 678 O O . ASP A 1 83 ? 16.958 -2.932 -14.463 1.00 72.25 83 ASP A O 1
ATOM 682 N N . TYR A 1 84 ? 14.792 -2.349 -14.314 1.00 80.31 84 TYR A N 1
ATOM 683 C CA . TYR A 1 84 ? 14.987 -1.594 -13.083 1.00 80.31 84 TYR A CA 1
ATOM 684 C C . TYR A 1 84 ? 15.191 -2.552 -11.914 1.00 80.31 84 TYR A C 1
ATOM 686 O O . TYR A 1 84 ? 14.372 -3.436 -11.656 1.00 80.31 84 TYR A O 1
ATOM 694 N N . TYR A 1 85 ? 16.278 -2.329 -11.182 1.00 84.56 85 TYR A N 1
ATOM 695 C CA . TYR A 1 85 ? 16.451 -2.876 -9.849 1.00 84.56 85 TYR A CA 1
ATOM 696 C C . TYR A 1 85 ? 15.737 -1.961 -8.853 1.00 84.56 85 TYR A C 1
ATOM 698 O O . TYR A 1 85 ? 16.024 -0.765 -8.796 1.00 84.56 85 TYR A O 1
ATOM 706 N N . TRP A 1 86 ? 14.810 -2.522 -8.081 1.00 87.88 86 TRP A N 1
ATOM 707 C CA . TRP A 1 86 ? 14.034 -1.786 -7.089 1.00 87.88 86 TRP A CA 1
ATOM 708 C C . TRP A 1 86 ? 14.544 -2.104 -5.685 1.00 87.88 86 TRP A C 1
ATOM 710 O O . TRP A 1 86 ? 14.652 -3.270 -5.307 1.00 87.88 86 TRP A O 1
ATOM 720 N N . SER A 1 87 ? 14.818 -1.062 -4.908 1.00 89.56 87 SER A N 1
ATOM 721 C CA . SER A 1 87 ? 15.038 -1.124 -3.464 1.00 89.56 87 SER A CA 1
ATOM 722 C C . SER A 1 87 ? 14.027 -0.223 -2.761 1.00 89.56 87 SER A C 1
ATOM 724 O O . SER A 1 87 ? 13.444 0.668 -3.380 1.00 89.56 87 SER A O 1
ATOM 726 N N . ALA A 1 88 ? 13.808 -0.472 -1.474 1.00 87.75 88 ALA A N 1
ATOM 727 C CA . ALA A 1 88 ? 12.973 0.365 -0.630 1.00 87.75 88 ALA A CA 1
ATOM 728 C C . ALA A 1 88 ? 13.835 0.925 0.501 1.00 87.75 88 ALA A C 1
ATOM 730 O O . ALA A 1 88 ? 14.447 0.161 1.244 1.00 87.75 88 ALA A O 1
ATOM 731 N N . ASP A 1 89 ? 13.863 2.248 0.601 1.00 85.19 89 ASP A N 1
ATOM 732 C CA . ASP A 1 89 ? 14.483 2.989 1.694 1.00 85.19 89 ASP A CA 1
ATOM 733 C C . ASP A 1 89 ? 13.371 3.707 2.476 1.00 85.19 89 ASP A C 1
ATOM 735 O O . ASP A 1 89 ? 12.287 3.933 1.938 1.00 85.19 89 ASP A O 1
ATOM 739 N N . GLU A 1 90 ? 13.623 4.037 3.746 1.00 87.19 90 GLU A N 1
ATOM 740 C CA . GLU A 1 90 ? 12.660 4.737 4.623 1.00 87.19 90 GLU A CA 1
ATOM 741 C C . GLU A 1 90 ? 11.307 4.011 4.780 1.00 87.19 90 GLU A C 1
AT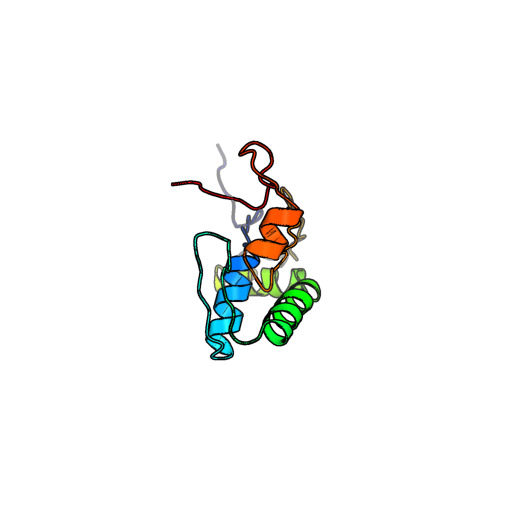OM 743 O O . GLU A 1 90 ? 10.244 4.624 4.863 1.00 87.19 90 GLU A O 1
ATOM 748 N N . THR A 1 91 ? 11.331 2.676 4.828 1.00 84.94 91 THR A N 1
ATOM 749 C CA . THR A 1 91 ? 10.113 1.880 5.018 1.00 84.94 91 THR A CA 1
ATOM 750 C C . THR A 1 91 ? 9.633 1.926 6.466 1.00 84.94 91 THR A C 1
ATOM 752 O O . THR A 1 91 ? 10.389 1.576 7.374 1.00 84.94 91 THR A O 1
ATOM 755 N N . GLU A 1 92 ? 8.357 2.241 6.670 1.00 85.50 92 GLU A N 1
ATOM 756 C CA . GLU A 1 92 ? 7.669 2.122 7.958 1.00 85.50 92 GLU A CA 1
ATOM 757 C C . GLU A 1 92 ? 6.655 0.969 7.947 1.00 85.50 92 GLU A C 1
ATOM 759 O O . GLU A 1 92 ? 6.092 0.621 6.907 1.00 85.50 92 GLU A O 1
ATOM 764 N N . TRP A 1 93 ? 6.422 0.371 9.116 1.00 80.06 93 TRP A N 1
ATOM 765 C CA . TRP A 1 93 ? 5.366 -0.618 9.337 1.00 80.06 93 TRP A CA 1
ATOM 766 C C . TRP A 1 93 ? 4.409 -0.062 10.384 1.00 80.06 93 TRP A C 1
ATOM 768 O O . TRP A 1 93 ? 4.844 0.375 11.447 1.00 80.06 93 TRP A O 1
ATOM 778 N N . ALA A 1 94 ? 3.110 -0.093 10.094 1.00 80.38 94 ALA A N 1
ATOM 779 C CA . ALA A 1 94 ? 2.074 0.428 10.979 1.00 80.38 94 ALA A CA 1
ATOM 780 C C . ALA A 1 94 ? 1.051 -0.664 11.308 1.00 80.38 94 ALA A C 1
ATOM 782 O O . ALA A 1 94 ? 0.725 -1.497 10.466 1.00 80.38 94 ALA A O 1
ATOM 783 N N . THR A 1 95 ? 0.527 -0.646 12.531 1.00 81.69 95 THR A N 1
ATOM 784 C CA . THR A 1 95 ? -0.555 -1.530 12.982 1.00 81.69 95 THR A CA 1
ATOM 785 C C . THR A 1 95 ? -1.673 -0.677 13.555 1.00 81.69 95 THR A C 1
ATOM 787 O O . THR A 1 95 ? -1.426 0.158 14.423 1.00 81.69 95 THR A O 1
ATOM 790 N N . ASP A 1 96 ? -2.896 -0.889 13.077 1.00 84.56 96 ASP A N 1
ATOM 791 C CA . ASP A 1 96 ? -4.088 -0.272 13.653 1.00 84.56 96 ASP A CA 1
ATOM 792 C C . ASP A 1 96 ? -4.709 -1.164 14.705 1.00 84.56 96 ASP A C 1
ATOM 794 O O . ASP A 1 96 ? -4.756 -2.385 14.569 1.00 84.56 96 ASP A O 1
ATOM 798 N N . ILE A 1 97 ? -5.260 -0.526 15.729 1.00 85.19 97 ILE A N 1
ATOM 799 C CA . ILE A 1 97 ? -6.062 -1.195 16.740 1.00 85.19 97 ILE A CA 1
ATOM 800 C C . ILE A 1 97 ? -7.392 -0.455 16.806 1.00 85.19 97 ILE A C 1
ATOM 802 O O . ILE A 1 97 ? -7.434 0.732 17.129 1.00 85.19 97 ILE A O 1
ATOM 806 N N . MET A 1 98 ? -8.478 -1.158 16.486 1.00 86.25 98 MET A N 1
ATOM 807 C CA . MET A 1 98 ? -9.835 -0.626 16.596 1.00 86.25 98 MET A CA 1
ATOM 808 C C . MET A 1 98 ? -10.471 -1.061 17.916 1.00 86.25 98 MET A C 1
ATOM 810 O O . MET A 1 98 ? -10.344 -2.209 18.342 1.00 86.25 98 MET A O 1
ATOM 814 N N . PHE A 1 99 ? -11.182 -0.135 18.557 1.00 83.94 99 PHE A N 1
ATOM 815 C CA . PHE A 1 99 ? -11.874 -0.369 19.821 1.00 83.94 99 PHE A CA 1
ATOM 816 C C . PHE A 1 99 ? -13.386 -0.331 19.620 1.00 83.94 99 PHE A C 1
ATOM 818 O O . PHE A 1 99 ? -13.914 0.584 18.996 1.00 83.94 99 PHE A O 1
ATOM 825 N N . ASN A 1 100 ? -14.098 -1.279 20.234 1.00 81.31 100 ASN A N 1
ATOM 826 C CA . ASN A 1 100 ? -15.565 -1.332 20.190 1.00 81.31 100 ASN A CA 1
ATOM 827 C C . ASN A 1 100 ? -16.240 -0.227 21.022 1.00 81.31 100 ASN A C 1
ATOM 829 O O . ASN A 1 100 ? -17.436 0.018 20.888 1.00 81.31 100 ASN A O 1
ATOM 833 N N . SER A 1 101 ? -15.501 0.414 21.933 1.00 81.19 101 SER A N 1
ATOM 834 C CA . SER A 1 101 ? -15.977 1.574 22.685 1.00 81.19 101 SER A CA 1
ATOM 835 C C . SER A 1 101 ? -14.813 2.397 23.226 1.00 81.19 101 SER A C 1
ATOM 837 O O . SER A 1 101 ? -13.735 1.858 23.485 1.00 81.19 101 SER A O 1
ATOM 839 N N . SER A 1 102 ? -15.058 3.683 23.490 1.00 80.25 102 SER A N 1
ATOM 840 C CA . SER A 1 102 ? -14.087 4.548 24.170 1.00 80.25 102 SER A CA 1
ATOM 841 C C . SER A 1 102 ? -13.690 4.005 25.546 1.00 80.25 102 SER A C 1
ATOM 843 O O . SER A 1 102 ? -12.532 4.095 25.920 1.00 80.25 102 SER A O 1
ATOM 845 N N . LYS A 1 103 ? -14.605 3.334 26.262 1.00 82.19 103 LYS A N 1
ATOM 846 C CA . LYS A 1 103 ? -14.314 2.733 27.573 1.00 82.19 103 LYS A CA 1
ATOM 847 C C . LYS A 1 103 ? -13.247 1.641 27.515 1.00 82.19 103 LYS A C 1
ATOM 849 O O . LYS A 1 103 ? -12.525 1.463 28.487 1.00 82.19 103 LYS A O 1
ATOM 854 N N . GLU A 1 104 ? -13.174 0.874 26.425 1.00 82.62 104 GLU A N 1
ATOM 855 C CA . GLU A 1 104 ? -12.115 -0.133 26.257 1.00 82.62 104 GLU A CA 1
ATOM 856 C C . GLU A 1 104 ? -10.765 0.533 25.972 1.00 82.62 104 GLU A C 1
ATOM 858 O O . GLU A 1 104 ? -9.746 0.092 26.499 1.00 82.62 104 GLU A O 1
ATOM 863 N N . LEU A 1 105 ? -10.767 1.634 25.213 1.00 81.12 105 LEU A N 1
ATOM 864 C CA . LEU A 1 105 ? -9.576 2.456 25.007 1.00 81.12 105 LEU A CA 1
ATOM 865 C C . LEU A 1 105 ? -9.092 3.076 26.331 1.00 81.12 105 LEU A C 1
ATOM 867 O O . LEU A 1 105 ? -7.907 2.990 26.650 1.00 81.12 105 LEU A O 1
ATOM 871 N N . ASP A 1 106 ? -10.008 3.612 27.143 1.00 80.25 106 ASP A N 1
ATOM 872 C CA . ASP A 1 106 ? -9.708 4.236 28.439 1.00 80.25 106 ASP A CA 1
ATOM 873 C C . ASP A 1 106 ? -9.040 3.263 29.428 1.00 80.25 106 ASP A C 1
ATOM 875 O O . ASP A 1 106 ? -8.267 3.681 30.289 1.00 80.25 106 ASP A O 1
ATOM 879 N N . LYS A 1 107 ? -9.298 1.950 29.314 1.00 80.56 107 LYS A N 1
ATOM 880 C CA . LYS A 1 107 ? -8.626 0.929 30.142 1.00 80.56 107 LYS A CA 1
ATOM 881 C C . LYS A 1 107 ? -7.147 0.778 29.801 1.00 80.56 107 LYS A C 1
ATOM 883 O O . LYS A 1 107 ? -6.356 0.493 30.696 1.00 80.56 107 LYS A O 1
ATOM 888 N N . LEU A 1 108 ? -6.788 0.914 28.525 1.00 76.00 108 LEU A N 1
ATOM 889 C CA . LEU A 1 108 ? -5.396 0.844 28.074 1.00 76.00 108 LEU A CA 1
ATOM 890 C C . LEU A 1 108 ? -4.671 2.174 28.285 1.00 76.00 108 LEU A C 1
ATOM 892 O O . LEU A 1 108 ? -3.467 2.183 28.527 1.00 76.00 108 LEU A O 1
ATOM 896 N N . TYR A 1 109 ? -5.417 3.279 28.254 1.00 66.56 109 TYR A N 1
ATOM 897 C CA . TYR A 1 109 ? -4.902 4.628 28.448 1.00 66.56 109 TYR A CA 1
ATOM 898 C C . TYR A 1 109 ? -5.667 5.370 29.549 1.00 66.56 109 TYR A C 1
ATOM 900 O O . TYR A 1 109 ? -6.395 6.324 29.262 1.00 66.56 109 TYR A O 1
ATOM 908 N N . PRO A 1 110 ? -5.488 4.983 30.827 1.00 59.25 110 PRO A N 1
ATOM 909 C CA . PRO A 1 110 ? -6.076 5.703 31.944 1.00 59.25 110 PRO A CA 1
ATOM 910 C C . PRO A 1 110 ? -5.353 7.048 32.114 1.00 59.25 110 PRO A C 1
ATOM 912 O O . PRO A 1 110 ? -4.400 7.176 32.875 1.00 59.25 110 PRO A O 1
ATOM 915 N N . SER A 1 111 ? -5.800 8.060 31.369 1.00 59.84 111 SER A N 1
ATOM 916 C CA . SER A 1 111 ? -5.497 9.485 31.557 1.00 59.84 111 SER A CA 1
ATOM 917 C C . SER A 1 111 ? -4.019 9.838 31.825 1.00 59.84 111 SER A C 1
ATOM 919 O O . SER A 1 111 ? -3.641 10.167 32.947 1.00 59.84 111 SER A O 1
ATOM 921 N N . SER A 1 112 ? -3.195 9.872 30.772 1.00 51.34 112 SER A N 1
ATOM 922 C CA . SER A 1 112 ? -2.091 10.841 30.655 1.00 51.34 112 SER A CA 1
ATOM 923 C C . SER A 1 112 ? -1.738 11.064 29.173 1.00 51.34 112 SER A C 1
ATOM 925 O O . SER A 1 112 ? -1.662 10.077 28.441 1.00 51.34 112 SER A O 1
ATOM 927 N N . PRO A 1 113 ? -1.501 12.302 28.689 1.00 49.16 113 PRO A N 1
ATOM 928 C CA . PRO A 1 113 ? -1.364 12.590 27.254 1.00 49.16 113 PRO A CA 1
ATOM 929 C C . PRO A 1 113 ? -0.026 12.162 26.623 1.00 49.16 113 PRO A C 1
ATOM 931 O O . PRO A 1 113 ? 0.256 12.538 25.491 1.00 49.16 113 PRO A O 1
ATOM 934 N N . SER A 1 114 ? 0.845 11.447 27.336 1.00 43.38 114 SER A N 1
ATOM 935 C CA . SER A 1 114 ? 2.267 11.348 26.976 1.00 43.38 114 SER A CA 1
ATOM 936 C C . SER A 1 114 ? 2.690 10.112 26.179 1.00 43.38 114 SER A C 1
ATOM 938 O O . SER A 1 114 ? 3.864 10.010 25.841 1.00 43.38 114 SER A O 1
ATOM 940 N N . HIS A 1 115 ? 1.783 9.199 25.829 1.00 40.84 115 HIS A N 1
ATOM 941 C CA . HIS A 1 115 ? 2.150 8.010 25.049 1.00 40.84 115 HIS A CA 1
ATOM 942 C C . HIS A 1 115 ? 1.157 7.766 23.915 1.00 40.84 115 HIS A C 1
ATOM 944 O O . HIS A 1 115 ? 0.456 6.758 23.874 1.00 40.84 115 HIS A O 1
ATOM 950 N N . ALA A 1 116 ? 1.106 8.718 22.984 1.00 36.44 116 ALA A N 1
ATOM 951 C CA . ALA A 1 116 ? 0.697 8.409 21.626 1.00 36.44 116 ALA A CA 1
ATOM 952 C C . ALA A 1 116 ? 1.665 7.343 21.095 1.00 36.44 116 ALA A C 1
ATOM 954 O O . ALA A 1 116 ? 2.870 7.577 21.018 1.00 36.44 116 ALA A O 1
ATOM 955 N N . LEU A 1 117 ? 1.143 6.159 20.775 1.00 39.78 117 LEU A N 1
ATOM 956 C CA . LEU A 1 117 ? 1.804 5.285 19.812 1.00 39.78 117 LEU A CA 1
ATOM 957 C C . LEU A 1 117 ? 2.135 6.149 18.586 1.00 39.78 117 LEU A C 1
ATOM 959 O O . LEU A 1 117 ? 1.295 6.956 18.188 1.00 39.78 117 LEU A O 1
ATOM 963 N N . GLU A 1 118 ? 3.320 5.995 17.994 1.00 38.44 118 GLU A N 1
ATOM 964 C CA . GLU A 1 118 ? 3.665 6.568 16.683 1.00 38.44 118 GLU A CA 1
ATOM 965 C C . GLU A 1 118 ? 2.825 5.906 15.565 1.00 38.44 118 GLU A C 1
ATOM 967 O O . GLU A 1 118 ? 3.330 5.345 14.605 1.00 38.44 118 GLU A O 1
ATOM 972 N N . ALA A 1 119 ? 1.501 5.936 15.687 1.00 38.88 119 ALA A N 1
ATOM 973 C CA . ALA A 1 119 ? 0.621 6.110 14.552 1.00 38.88 119 ALA A CA 1
ATOM 974 C C . ALA A 1 119 ? 0.489 7.626 14.419 1.00 38.88 119 ALA A C 1
ATOM 976 O O . ALA A 1 119 ? 0.090 8.271 15.384 1.00 38.88 119 ALA A O 1
ATOM 977 N N . VAL A 1 120 ? 0.898 8.201 13.286 1.00 32.19 120 VAL A N 1
ATOM 978 C CA . VAL A 1 120 ? 0.920 9.655 13.044 1.00 32.19 120 VAL A CA 1
ATOM 979 C C . VAL A 1 120 ? -0.403 10.299 13.489 1.00 32.19 120 VAL A C 1
ATOM 981 O O . VAL A 1 120 ? -1.404 10.269 12.774 1.00 32.19 120 VAL A O 1
ATOM 984 N N . LEU A 1 121 ? -0.385 10.856 14.699 1.00 30.28 121 LEU A N 1
ATOM 985 C CA . LEU A 1 121 ? -1.458 11.586 15.356 1.00 30.28 121 LEU A CA 1
ATOM 986 C C . LEU A 1 121 ? -1.096 13.063 15.241 1.00 30.28 121 LEU A C 1
ATOM 988 O O . LEU A 1 121 ? -0.187 13.538 15.920 1.00 30.28 121 LEU A O 1
ATOM 992 N N . TYR A 1 122 ? -1.808 13.797 14.390 1.00 27.55 122 TYR A N 1
ATOM 993 C CA . TYR A 1 122 ? -1.920 15.236 14.591 1.00 27.55 122 TYR A CA 1
ATOM 994 C C . TYR A 1 122 ? -2.995 15.458 15.654 1.00 27.55 122 TYR A C 1
ATOM 996 O O . TYR A 1 122 ? -4.137 15.034 15.500 1.00 27.55 122 TYR A O 1
ATOM 1004 N N . VAL A 1 123 ? -2.603 16.080 16.761 1.00 27.53 123 VAL A N 1
ATOM 1005 C CA . VAL A 1 123 ? -3.506 16.581 17.797 1.00 27.53 123 VAL A CA 1
ATOM 1006 C C . VAL A 1 123 ? -3.668 18.084 17.548 1.00 27.53 123 VAL A C 1
ATOM 1008 O O . VAL A 1 123 ? -2.694 18.806 17.732 1.00 27.53 123 VAL A O 1
ATOM 1011 N N . TRP A 1 124 ? -4.886 18.473 17.135 1.00 36.12 124 TRP A N 1
ATOM 1012 C CA . TRP A 1 124 ? -5.460 19.818 16.889 1.00 36.12 124 TRP A CA 1
ATOM 1013 C C . TRP A 1 124 ? -4.674 20.813 16.020 1.00 36.12 124 TRP A C 1
ATOM 1015 O O . TRP A 1 124 ? -3.622 21.326 16.455 1.00 36.12 124 TRP A O 1
#